Protein AF-A0A127SHG5-F1 (afdb_monomer)

Structure (mmCIF, N/CA/C/O backbone):
data_AF-A0A127SHG5-F1
#
_entry.id   AF-A0A127SHG5-F1
#
loop_
_atom_site.group_PDB
_atom_site.id
_atom_site.type_symbol
_atom_site.label_atom_id
_atom_site.label_alt_id
_atom_site.label_comp_id
_atom_site.label_asym_id
_atom_site.label_entity_id
_atom_site.label_seq_id
_atom_site.pdbx_PDB_ins_code
_atom_site.Cartn_x
_atom_site.Cartn_y
_atom_site.Cartn_z
_atom_site.occupancy
_atom_site.B_iso_or_equiv
_atom_site.auth_seq_id
_atom_site.auth_comp_id
_atom_site.auth_asym_id
_atom_site.auth_atom_id
_atom_site.pdbx_PDB_model_num
ATOM 1 N N . TYR A 1 1 ? 9.167 -2.593 1.699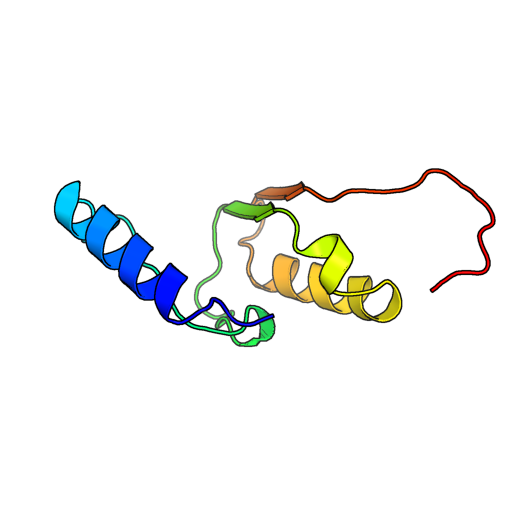 1.00 47.16 1 TYR A N 1
ATOM 2 C CA . TYR A 1 1 ? 9.513 -1.553 2.691 1.00 47.16 1 TYR A CA 1
ATOM 3 C C . TYR A 1 1 ? 8.573 -1.768 3.860 1.00 47.16 1 TYR A C 1
ATOM 5 O O . TYR A 1 1 ? 7.368 -1.786 3.642 1.00 47.16 1 TYR A O 1
ATOM 13 N N . ARG A 1 2 ? 9.101 -2.106 5.036 1.00 51.62 2 ARG A N 1
ATOM 14 C CA . ARG A 1 2 ? 8.294 -2.485 6.204 1.00 51.62 2 ARG A CA 1
ATOM 15 C C . ARG A 1 2 ? 7.806 -1.196 6.872 1.00 51.62 2 ARG A C 1
ATOM 17 O O . ARG A 1 2 ? 8.605 -0.272 7.011 1.00 51.62 2 ARG A O 1
ATOM 24 N N . LEU A 1 3 ? 6.530 -1.119 7.265 1.00 60.34 3 LEU A N 1
ATOM 25 C CA . LEU A 1 3 ? 6.106 -0.108 8.241 1.00 60.34 3 LEU A CA 1
ATOM 26 C C . LEU A 1 3 ? 7.046 -0.232 9.450 1.00 60.34 3 LEU A C 1
ATOM 28 O O . LEU A 1 3 ? 7.347 -1.346 9.873 1.00 60.34 3 LEU A O 1
ATOM 32 N N . SER A 1 4 ? 7.557 0.871 9.984 1.00 79.50 4 SER A N 1
ATOM 33 C CA . SER A 1 4 ? 8.298 0.799 11.247 1.00 79.50 4 SER A CA 1
ATOM 34 C C . SER A 1 4 ? 7.326 0.412 12.367 1.00 79.50 4 SER A C 1
ATOM 36 O O . SER A 1 4 ? 6.195 0.905 12.382 1.00 79.50 4 SER A O 1
ATOM 38 N N . ASP A 1 5 ? 7.753 -0.411 13.328 1.00 85.69 5 ASP A N 1
ATOM 39 C CA . ASP A 1 5 ? 6.950 -0.751 14.518 1.00 85.69 5 ASP A CA 1
ATOM 40 C C . ASP A 1 5 ? 6.429 0.515 15.227 1.00 85.69 5 ASP A C 1
ATOM 42 O O . ASP A 1 5 ? 5.293 0.558 15.701 1.00 85.69 5 ASP A O 1
ATOM 46 N N . ASN A 1 6 ? 7.210 1.601 15.181 1.00 90.50 6 ASN A N 1
ATOM 47 C CA . ASN A 1 6 ? 6.825 2.910 15.706 1.00 90.50 6 ASN A CA 1
ATOM 48 C C . ASN A 1 6 ? 5.634 3.527 14.955 1.00 90.50 6 ASN A C 1
ATOM 50 O O . ASN A 1 6 ? 4.759 4.130 15.574 1.00 90.50 6 ASN A O 1
ATOM 54 N N . GLN A 1 7 ? 5.574 3.380 13.627 1.00 87.69 7 GLN A N 1
ATOM 55 C CA . GLN A 1 7 ? 4.447 3.872 12.826 1.00 87.69 7 GLN A CA 1
ATOM 56 C C . GLN A 1 7 ? 3.186 3.060 13.106 1.00 87.69 7 GLN A C 1
ATOM 58 O O . GLN A 1 7 ? 2.110 3.637 13.242 1.00 87.69 7 GLN A O 1
ATOM 63 N N . HIS A 1 8 ? 3.322 1.738 13.231 1.00 91.94 8 HIS A N 1
ATOM 64 C CA . HIS A 1 8 ? 2.208 0.865 13.583 1.00 91.94 8 HIS A CA 1
ATOM 65 C C . HIS A 1 8 ? 1.608 1.258 14.938 1.00 91.94 8 HIS A C 1
ATOM 67 O O . HIS A 1 8 ? 0.423 1.582 15.010 1.00 91.94 8 HIS A O 1
ATOM 73 N N . ALA A 1 9 ? 2.442 1.341 15.980 1.00 93.31 9 ALA A N 1
ATOM 74 C CA . ALA A 1 9 ? 2.009 1.717 17.324 1.00 93.31 9 ALA A CA 1
ATOM 75 C C . ALA A 1 9 ? 1.360 3.112 17.364 1.00 93.31 9 ALA A C 1
ATOM 77 O O . ALA A 1 9 ? 0.345 3.313 18.035 1.00 93.31 9 ALA A O 1
ATOM 78 N N . HIS A 1 10 ? 1.912 4.075 16.618 1.00 94.69 10 HIS A N 1
ATOM 79 C CA . HIS A 1 10 ? 1.340 5.415 16.515 1.00 94.69 10 HIS A CA 1
ATOM 80 C C . HIS A 1 10 ? -0.058 5.399 15.876 1.00 94.69 10 HIS A C 1
ATOM 82 O O . HIS A 1 10 ? -0.991 5.998 16.413 1.00 94.69 10 HIS A O 1
ATOM 88 N N . VAL A 1 11 ? -0.230 4.683 14.760 1.00 94.81 11 VAL A N 1
ATOM 89 C CA . VAL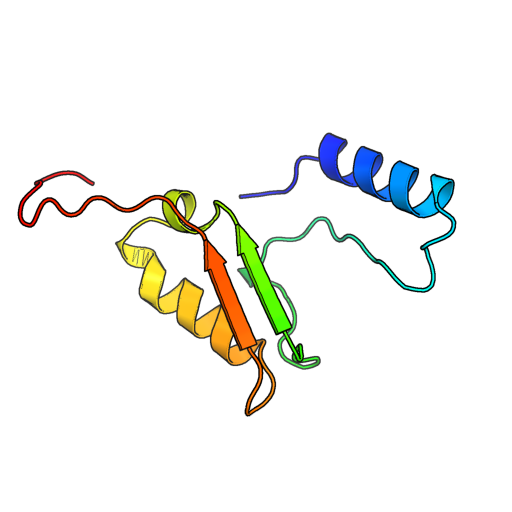 A 1 11 ? -1.520 4.584 14.062 1.00 94.81 11 VAL A CA 1
ATOM 90 C C . VAL A 1 11 ? -2.555 3.843 14.912 1.00 94.81 11 VAL A C 1
ATOM 92 O O . VAL A 1 11 ? -3.695 4.293 15.003 1.00 94.81 11 VAL A O 1
ATOM 95 N N . GLU A 1 12 ? -2.179 2.761 15.595 1.00 95.44 12 GLU A N 1
ATOM 96 C CA . GLU A 1 12 ? -3.074 2.054 16.522 1.00 95.44 12 GLU A CA 1
ATOM 97 C C . GLU A 1 12 ? -3.538 2.940 17.682 1.00 95.44 12 GLU A C 1
ATOM 99 O O . GLU A 1 12 ? -4.717 2.929 18.056 1.00 95.44 12 GLU A O 1
ATOM 104 N N . ALA A 1 13 ? -2.628 3.725 18.266 1.00 96.00 13 ALA A N 1
ATOM 105 C CA . ALA A 1 13 ? -2.981 4.690 19.299 1.00 96.00 13 ALA A CA 1
ATOM 106 C C . ALA A 1 13 ? -3.978 5.730 18.767 1.00 96.00 13 ALA A C 1
ATOM 108 O O . ALA A 1 13 ? -4.964 6.031 19.440 1.00 96.00 13 ALA A O 1
ATOM 109 N N . GLU A 1 14 ? -3.779 6.215 17.542 1.00 97.75 14 GLU A N 1
A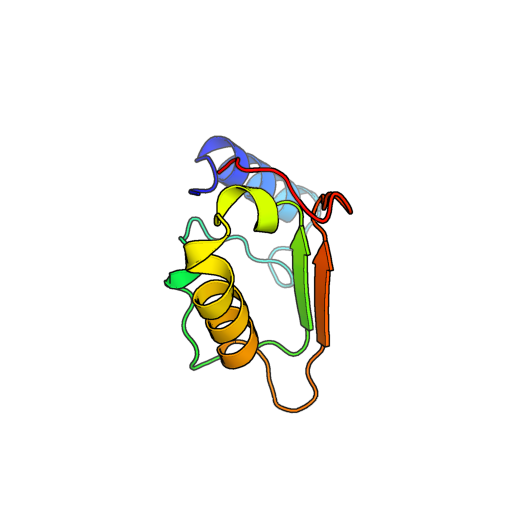TOM 110 C CA . GLU A 1 14 ? -4.645 7.218 16.931 1.00 97.75 14 GLU A CA 1
ATOM 111 C C . GLU A 1 14 ? -6.038 6.675 16.579 1.00 97.75 14 GLU A C 1
ATOM 113 O O . GLU A 1 14 ? -7.046 7.343 16.828 1.00 97.75 14 GLU A O 1
ATOM 118 N N . ILE A 1 15 ? -6.118 5.440 16.074 1.00 97.44 15 ILE A N 1
ATOM 119 C CA . ILE A 1 15 ? -7.388 4.744 15.822 1.00 97.44 15 ILE A CA 1
ATOM 120 C C . ILE A 1 15 ? -8.190 4.626 17.121 1.00 97.44 15 ILE A C 1
ATOM 122 O O . ILE A 1 15 ? -9.382 4.945 17.134 1.00 97.44 15 ILE A O 1
ATOM 126 N N . ARG A 1 16 ? -7.542 4.213 18.222 1.00 96.50 16 ARG A N 1
ATOM 127 C CA . ARG A 1 16 ? -8.187 4.115 19.542 1.00 96.50 16 ARG A CA 1
ATOM 128 C C . ARG A 1 16 ? -8.629 5.481 20.053 1.00 96.50 16 ARG A C 1
ATOM 130 O O . ARG A 1 16 ? -9.782 5.630 20.444 1.00 96.50 16 ARG A O 1
ATOM 137 N N . ARG A 1 17 ? -7.752 6.487 19.987 1.00 97.62 17 ARG A N 1
ATOM 138 C CA . ARG A 1 17 ? -8.030 7.855 20.452 1.00 97.62 17 ARG A CA 1
ATOM 139 C C . ARG A 1 17 ? -9.237 8.478 19.748 1.00 97.62 17 ARG A C 1
ATOM 141 O O . ARG A 1 17 ? -9.978 9.231 20.369 1.00 97.62 17 ARG A O 1
ATOM 148 N N . ARG A 1 18 ? -9.442 8.163 18.465 1.00 97.69 18 ARG A N 1
ATOM 149 C CA . ARG A 1 18 ? -10.577 8.651 17.663 1.00 97.69 18 ARG A CA 1
ATOM 150 C C . ARG A 1 18 ? -11.805 7.731 17.680 1.00 97.69 18 ARG A C 1
ATOM 152 O O . ARG A 1 18 ? -12.790 8.055 17.026 1.00 97.69 18 ARG A O 1
ATOM 159 N N . GLY A 1 19 ? -11.758 6.590 18.375 1.00 97.50 19 GLY A N 1
ATOM 160 C CA . GLY A 1 19 ? -12.871 5.634 18.431 1.00 97.50 19 GLY A CA 1
ATOM 161 C C . GLY A 1 19 ? -13.173 4.933 17.097 1.00 97.50 19 GLY A C 1
ATOM 162 O O . GLY A 1 19 ? -14.319 4.591 16.824 1.00 97.50 19 GLY A O 1
ATOM 163 N N . LEU A 1 20 ? -12.165 4.727 16.241 1.00 97.69 20 LEU A N 1
ATOM 164 C CA . LEU A 1 20 ? -12.336 4.231 14.865 1.00 97.69 20 LEU A CA 1
ATOM 165 C C . LEU A 1 20 ? -12.096 2.722 14.692 1.00 97.69 20 LEU A C 1
ATOM 167 O O . LEU A 1 20 ? -12.095 2.237 13.563 1.00 97.69 20 LEU A O 1
ATOM 171 N N . ALA A 1 21 ? -11.915 1.969 15.778 1.00 94.69 21 ALA A N 1
ATOM 172 C CA . ALA A 1 21 ? -11.505 0.560 15.729 1.00 94.69 21 ALA A CA 1
ATOM 173 C C . ALA A 1 21 ? -12.454 -0.357 14.926 1.00 94.69 21 ALA A C 1
ATOM 175 O O . ALA A 1 21 ? -12.004 -1.336 14.344 1.00 94.69 21 ALA A O 1
ATOM 176 N N . GLY A 1 22 ? -13.750 -0.031 14.837 1.00 94.81 22 GLY A N 1
ATOM 177 C CA . GLY A 1 22 ? -14.713 -0.784 14.016 1.00 94.81 22 GLY A CA 1
ATOM 178 C C . GLY A 1 22 ? -14.704 -0.435 12.521 1.00 94.81 22 GLY A C 1
ATOM 179 O O . GLY A 1 22 ? -15.447 -1.031 11.750 1.00 94.81 22 GLY A O 1
ATOM 180 N N . ARG A 1 23 ? -13.916 0.565 12.106 1.00 95.62 23 ARG A N 1
ATOM 181 C CA . ARG A 1 23 ? -13.903 1.110 10.736 1.00 95.62 23 ARG A CA 1
ATOM 182 C C . ARG A 1 23 ? -12.519 1.153 10.100 1.00 95.62 23 ARG A C 1
ATOM 184 O O . ARG A 1 23 ? -12.428 1.233 8.879 1.00 95.62 23 ARG A O 1
ATOM 191 N N . VAL A 1 24 ? -11.459 1.164 10.905 1.00 96.00 24 VAL A N 1
ATOM 192 C CA . VAL A 1 24 ? -10.076 1.318 10.448 1.00 96.00 24 VAL A CA 1
ATOM 193 C C . VAL A 1 24 ? -9.216 0.247 11.101 1.00 96.00 24 VAL A C 1
ATOM 195 O O . VAL A 1 24 ? -9.220 0.104 12.321 1.00 96.00 24 VAL A O 1
ATOM 198 N N . GLY A 1 25 ? -8.454 -0.468 10.278 1.00 93.31 25 GLY A N 1
ATOM 199 C CA . GLY A 1 25 ? -7.423 -1.399 10.715 1.00 93.31 25 GLY A CA 1
ATOM 200 C C . GLY A 1 25 ? -6.067 -0.999 10.148 1.00 93.31 25 GLY A C 1
ATOM 201 O O . GLY A 1 25 ? -5.981 -0.427 9.062 1.00 93.31 25 GLY A O 1
ATOM 202 N N . VAL A 1 26 ? -5.010 -1.324 10.880 1.00 93.50 26 VAL A N 1
ATOM 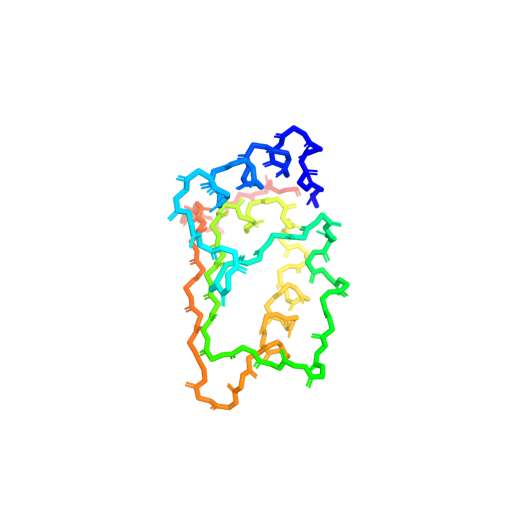203 C CA . VAL A 1 26 ? -3.621 -1.191 10.438 1.00 93.50 26 VAL A CA 1
ATOM 204 C C . VAL A 1 26 ? -2.952 -2.554 10.569 1.00 93.50 26 VAL A C 1
ATOM 206 O O . VAL A 1 26 ? -3.300 -3.334 11.452 1.00 93.50 26 VAL A O 1
ATOM 209 N N . ARG A 1 27 ? -2.056 -2.885 9.637 1.00 92.06 27 ARG A N 1
ATOM 210 C CA . ARG A 1 27 ? -1.326 -4.155 9.637 1.00 92.06 27 ARG A CA 1
ATOM 211 C C . ARG A 1 27 ? 0.147 -3.889 9.377 1.00 92.06 27 ARG A C 1
ATOM 213 O O . ARG A 1 27 ? 0.494 -3.203 8.417 1.00 92.06 27 ARG A O 1
ATOM 220 N N . LEU A 1 28 ? 1.007 -4.469 10.205 1.00 92.19 28 LEU A N 1
ATOM 221 C CA . LEU A 1 28 ? 2.440 -4.538 9.953 1.00 92.19 28 LEU A CA 1
ATOM 222 C C . LEU A 1 28 ? 2.725 -5.698 8.990 1.00 92.19 28 LEU A C 1
ATOM 224 O O . LEU A 1 28 ? 2.895 -6.840 9.408 1.00 92.19 28 LEU A O 1
ATOM 228 N N . MET A 1 29 ? 2.724 -5.413 7.690 1.00 90.31 29 MET A N 1
ATOM 229 C CA . MET A 1 29 ? 2.810 -6.426 6.636 1.00 90.31 29 MET A CA 1
ATOM 230 C C . MET A 1 29 ? 3.528 -5.862 5.408 1.00 90.31 29 MET A C 1
ATOM 232 O O . MET A 1 29 ? 3.488 -4.653 5.168 1.00 90.31 29 MET A O 1
ATOM 236 N N . ASP A 1 30 ? 4.174 -6.722 4.621 1.00 90.06 30 ASP A N 1
ATOM 237 C CA . ASP A 1 30 ? 4.592 -6.342 3.275 1.00 90.06 30 ASP A CA 1
ATOM 238 C C . ASP A 1 30 ? 3.379 -6.353 2.334 1.00 90.06 30 ASP A C 1
ATOM 240 O O . ASP A 1 30 ? 2.578 -7.283 2.343 1.00 90.06 30 ASP A O 1
ATOM 244 N N . TYR A 1 31 ? 3.236 -5.329 1.493 1.00 90.19 31 TYR A N 1
ATOM 245 C CA . TYR A 1 31 ? 2.095 -5.226 0.578 1.00 90.19 31 TYR A CA 1
ATOM 246 C C . TYR A 1 31 ? 1.982 -6.426 -0.384 1.00 90.19 31 TYR A C 1
ATOM 248 O O . TYR A 1 31 ? 0.895 -6.733 -0.873 1.00 90.19 31 TYR A O 1
ATOM 256 N N . ARG A 1 32 ? 3.103 -7.103 -0.664 1.00 90.81 32 ARG A N 1
ATOM 257 C CA . ARG A 1 32 ? 3.154 -8.288 -1.533 1.00 90.81 32 ARG A 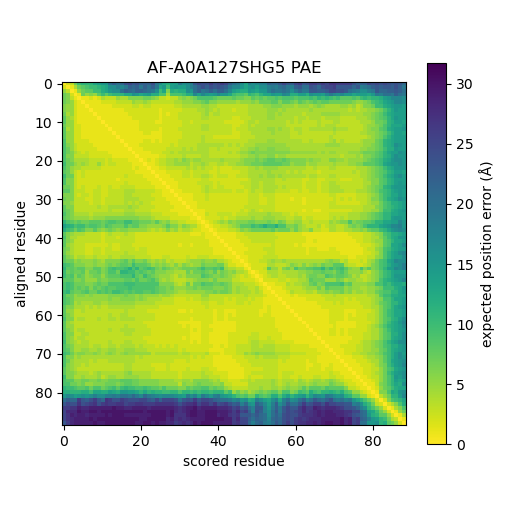CA 1
ATOM 258 C C . ARG A 1 32 ? 2.419 -9.481 -0.924 1.00 90.81 32 ARG A C 1
ATOM 260 O O . ARG A 1 32 ? 1.835 -10.266 -1.669 1.00 90.81 32 ARG A O 1
ATOM 267 N N . ASP A 1 33 ? 2.372 -9.541 0.402 1.00 93.19 33 ASP A N 1
ATOM 268 C CA . ASP A 1 33 ? 1.778 -10.637 1.168 1.00 93.19 33 ASP A CA 1
ATOM 269 C C . ASP A 1 33 ? 0.294 -10.401 1.483 1.00 93.19 33 ASP A C 1
ATOM 271 O O . ASP A 1 33 ? -0.343 -11.226 2.136 1.00 93.19 33 ASP A O 1
ATOM 275 N N . VAL A 1 34 ? -0.284 -9.283 1.024 1.00 93.69 34 VAL A N 1
ATOM 276 C CA . VAL A 1 34 ? -1.713 -9.008 1.213 1.00 93.69 34 VAL A CA 1
ATOM 277 C C . VAL A 1 34 ? -2.530 -10.089 0.491 1.00 93.69 34 VAL A C 1
ATOM 279 O O . VAL A 1 34 ? -2.333 -10.276 -0.716 1.00 93.69 34 VAL A O 1
ATOM 282 N N . PRO A 1 35 ? -3.436 -10.796 1.193 1.00 93.19 35 PRO A N 1
ATOM 283 C CA . PRO A 1 35 ? -4.280 -11.819 0.584 1.00 93.19 35 PRO A CA 1
ATOM 284 C C . PRO A 1 35 ? -5.177 -11.255 -0.523 1.00 93.19 35 PRO A C 1
ATOM 286 O O . PRO A 1 35 ? -5.744 -10.173 -0.384 1.00 93.19 35 PRO A O 1
ATOM 289 N N . GLU A 1 36 ? -5.300 -11.996 -1.622 1.00 92.81 36 GLU A N 1
ATOM 290 C CA . GLU A 1 36 ? -6.101 -11.619 -2.803 1.00 92.81 36 GLU A CA 1
ATOM 291 C C . GLU A 1 36 ? -7.548 -12.132 -2.734 1.00 92.81 36 GLU A C 1
ATOM 293 O O . GLU A 1 36 ? -8.386 -11.757 -3.547 1.00 92.81 36 GLU A O 1
ATOM 298 N N . ASP A 1 37 ? -7.864 -12.957 -1.734 1.00 91.19 37 ASP A N 1
ATOM 299 C CA . ASP A 1 37 ? -9.193 -13.527 -1.497 1.00 91.19 37 ASP A CA 1
ATOM 300 C C . ASP A 1 37 ? -10.231 -12.487 -1.031 1.00 91.19 37 ASP A C 1
ATOM 302 O O . ASP A 1 37 ? -11.435 -12.702 -1.171 1.00 91.19 37 ASP A O 1
ATOM 306 N N . HIS A 1 38 ? -9.775 -11.332 -0.538 1.00 86.50 38 HIS A N 1
ATOM 307 C CA . HIS A 1 38 ? -10.618 -10.215 -0.113 1.00 86.50 38 HIS A CA 1
ATOM 308 C C . HIS A 1 38 ? -10.255 -8.933 -0.877 1.00 86.50 38 HIS A C 1
ATOM 310 O O . HIS A 1 38 ? -9.592 -8.049 -0.325 1.00 86.50 38 HIS A O 1
ATOM 316 N N . PRO A 1 39 ? -10.684 -8.802 -2.145 1.00 92.50 39 PRO A N 1
ATOM 317 C CA . PRO A 1 39 ? -10.335 -7.653 -2.964 1.00 92.50 39 PRO A CA 1
ATOM 318 C C . PRO A 1 39 ? -11.036 -6.374 -2.483 1.00 92.50 39 PRO A C 1
ATOM 320 O O . PRO A 1 39 ? -12.195 -6.386 -2.048 1.00 92.50 39 PRO A O 1
ATOM 323 N N . PHE A 1 40 ? -10.325 -5.257 -2.610 1.00 97.19 40 PHE A N 1
ATOM 324 C CA . PHE A 1 40 ? -10.735 -3.917 -2.216 1.00 97.19 40 PHE A CA 1
ATOM 325 C C . PHE A 1 40 ? -11.544 -3.224 -3.318 1.00 97.19 40 PHE A C 1
ATOM 327 O O . PHE A 1 40 ? -11.282 -3.389 -4.510 1.00 97.19 40 PHE A O 1
ATOM 334 N N . ASP A 1 41 ? -12.490 -2.370 -2.923 1.00 97.81 41 ASP A N 1
ATOM 335 C CA . ASP A 1 41 ? -13.197 -1.498 -3.869 1.00 97.81 41 ASP A CA 1
ATOM 336 C C . ASP A 1 41 ? -12.300 -0.339 -4.349 1.00 97.81 41 ASP A C 1
ATOM 338 O O . ASP A 1 41 ? -12.437 0.151 -5.472 1.00 97.81 41 ASP A O 1
ATOM 342 N N . LYS A 1 42 ? -11.389 0.132 -3.482 1.00 97.88 42 LYS A N 1
ATOM 343 C CA . LYS A 1 42 ? -10.484 1.256 -3.754 1.00 97.88 42 LYS A CA 1
ATOM 344 C C . LYS A 1 42 ? -9.131 1.059 -3.080 1.00 97.88 42 LYS A C 1
ATOM 346 O O . LYS A 1 42 ? -9.080 0.679 -1.912 1.00 97.88 42 LYS A O 1
ATOM 351 N N . ILE A 1 43 ? -8.054 1.397 -3.783 1.00 97.38 43 ILE A N 1
ATOM 352 C CA . ILE A 1 43 ? -6.682 1.376 -3.261 1.00 97.38 43 ILE A CA 1
ATOM 353 C C . ILE A 1 43 ? -6.034 2.747 -3.460 1.00 97.38 43 ILE A C 1
ATOM 355 O O . ILE A 1 43 ? -6.099 3.334 -4.538 1.00 97.38 43 ILE A O 1
ATOM 359 N N . ALA A 1 44 ? -5.362 3.244 -2.425 1.00 96.62 44 ALA A N 1
ATOM 360 C CA . ALA A 1 44 ? -4.470 4.392 -2.520 1.00 96.62 44 ALA A CA 1
ATOM 361 C C . ALA A 1 44 ? -3.048 3.947 -2.171 1.00 96.62 44 ALA A C 1
ATOM 363 O O . ALA A 1 44 ? -2.828 3.345 -1.120 1.00 96.62 44 ALA A O 1
ATOM 364 N N . SER A 1 45 ? -2.084 4.252 -3.038 1.00 94.31 45 SER A N 1
ATOM 365 C CA . SER A 1 45 ? -0.662 4.049 -2.761 1.00 94.31 45 SER A CA 1
ATOM 366 C C . SER A 1 45 ? 0.075 5.371 -2.908 1.00 94.31 45 SER A C 1
ATOM 368 O O . SER A 1 45 ? -0.053 6.041 -3.929 1.00 94.31 45 SER A O 1
ATOM 370 N N . VAL A 1 46 ? 0.806 5.770 -1.867 1.00 91.44 46 VAL A N 1
ATOM 371 C CA . VAL A 1 46 ? 1.443 7.089 -1.776 1.00 91.44 46 VAL A CA 1
ATOM 372 C C . VAL A 1 46 ? 2.920 6.904 -1.447 1.00 91.44 46 VAL A C 1
ATOM 374 O O . VAL A 1 46 ? 3.247 6.320 -0.417 1.00 91.44 46 VAL A O 1
ATOM 377 N N . GLY A 1 47 ? 3.807 7.375 -2.328 1.00 86.38 47 GLY A N 1
ATOM 378 C CA . GLY A 1 47 ? 5.264 7.365 -2.120 1.00 86.38 47 GLY A CA 1
ATOM 379 C C . GLY A 1 47 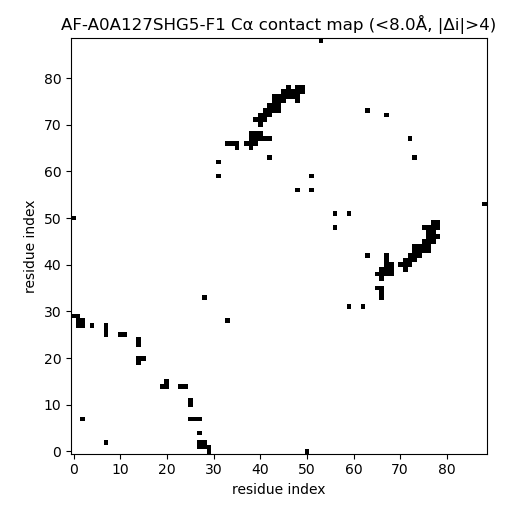? 5.919 5.976 -2.159 1.00 86.38 47 GLY A C 1
ATOM 380 O O . GLY A 1 47 ? 7.075 5.811 -1.768 1.00 86.38 47 GLY A O 1
ATOM 381 N N . MET A 1 48 ? 5.179 4.946 -2.581 1.00 84.19 48 MET A N 1
ATOM 382 C CA . MET A 1 48 ? 5.699 3.580 -2.708 1.00 84.19 48 MET A CA 1
ATOM 383 C C . MET A 1 48 ? 6.420 3.358 -4.040 1.00 84.19 48 MET A C 1
ATOM 385 O O . MET A 1 48 ? 7.365 2.574 -4.101 1.00 84.19 48 MET A O 1
ATOM 389 N N . PHE A 1 49 ? 5.980 4.046 -5.094 1.00 77.88 49 PHE A N 1
ATOM 390 C CA . PHE A 1 49 ? 6.427 3.862 -6.475 1.00 77.88 49 PHE A CA 1
ATOM 391 C C . PHE A 1 49 ? 7.950 4.018 -6.636 1.00 77.88 49 PHE A C 1
ATOM 393 O O . PHE A 1 49 ? 8.598 3.216 -7.308 1.00 77.88 49 PHE A O 1
ATOM 400 N N . GLU A 1 50 ? 8.534 4.998 -5.951 1.00 78.31 50 GLU A N 1
ATOM 401 C CA . GLU A 1 50 ? 9.961 5.326 -5.959 1.00 78.31 50 GLU A CA 1
ATOM 402 C C . GLU A 1 50 ? 10.810 4.215 -5.326 1.00 78.31 50 GLU A C 1
ATOM 404 O O . GLU A 1 50 ? 11.915 3.924 -5.779 1.00 78.31 50 GLU A O 1
ATOM 409 N N . HIS A 1 51 ? 10.262 3.551 -4.306 1.00 81.25 51 HIS A N 1
ATOM 410 C CA . HIS A 1 51 ? 10.951 2.537 -3.508 1.00 81.25 51 HIS A CA 1
ATOM 411 C C . HIS A 1 51 ? 10.818 1.120 -4.083 1.00 81.25 51 HIS A C 1
ATOM 413 O O . HIS A 1 51 ? 11.578 0.226 -3.712 1.00 81.25 51 HIS A O 1
ATOM 419 N N . VAL A 1 52 ? 9.854 0.894 -4.980 1.00 83.06 52 VAL A N 1
ATOM 420 C CA . VAL A 1 52 ? 9.675 -0.386 -5.686 1.00 83.06 52 VAL A CA 1
ATOM 421 C C . VAL A 1 52 ? 10.806 -0.616 -6.697 1.00 83.06 52 VAL A C 1
ATOM 423 O O . VAL A 1 52 ? 11.265 -1.749 -6.872 1.00 83.06 52 VAL A O 1
ATOM 426 N N . GLY A 1 53 ? 11.279 0.461 -7.330 1.00 81.06 53 GLY A N 1
ATOM 427 C CA . GLY A 1 53 ? 12.290 0.426 -8.382 1.00 81.06 53 GLY A CA 1
ATOM 428 C C . GLY A 1 53 ? 11.725 -0.007 -9.741 1.00 81.06 53 GLY A C 1
ATOM 429 O O . GLY A 1 53 ? 10.836 -0.853 -9.835 1.00 81.06 53 GLY A O 1
ATOM 430 N N . ARG A 1 54 ? 12.277 0.552 -10.829 1.00 80.69 54 ARG A N 1
ATOM 431 C CA . ARG A 1 54 ? 11.733 0.414 -12.201 1.00 80.69 54 ARG A CA 1
ATOM 432 C C . ARG A 1 54 ? 11.488 -1.034 -12.634 1.00 80.69 54 ARG A C 1
ATOM 434 O O . ARG A 1 54 ? 10.471 -1.312 -13.259 1.00 80.69 54 ARG A O 1
ATOM 441 N N . ARG A 1 55 ? 12.388 -1.960 -12.279 1.00 85.12 55 ARG A N 1
ATOM 442 C CA . ARG A 1 55 ? 12.290 -3.381 -12.668 1.00 85.12 55 ARG A CA 1
ATOM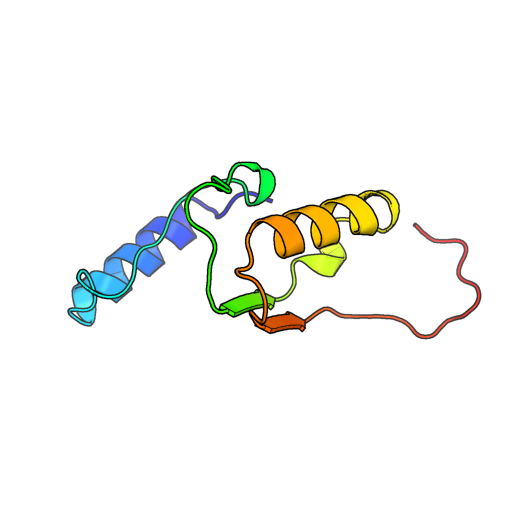 443 C C . ARG A 1 55 ? 11.087 -4.100 -12.051 1.00 85.12 55 ARG A C 1
ATOM 445 O O . ARG A 1 55 ? 10.572 -5.026 -12.663 1.00 85.12 55 ARG A O 1
ATOM 452 N N . ASN A 1 56 ? 10.630 -3.670 -10.876 1.00 87.69 56 ASN A N 1
ATOM 453 C CA . ASN A 1 56 ? 9.545 -4.328 -10.147 1.00 87.69 56 ASN A CA 1
ATOM 454 C C . ASN A 1 56 ? 8.182 -3.659 -10.370 1.00 87.69 56 ASN A C 1
ATOM 456 O O . ASN A 1 56 ? 7.176 -4.162 -9.873 1.00 87.69 56 ASN A O 1
ATOM 460 N N . LEU A 1 57 ? 8.125 -2.549 -11.119 1.00 88.69 57 LEU A N 1
ATOM 461 C CA . LEU A 1 57 ? 6.875 -1.835 -11.389 1.00 88.69 57 LEU A CA 1
ATOM 462 C C . LEU A 1 57 ? 5.791 -2.722 -12.022 1.00 88.69 57 LEU A C 1
ATOM 464 O O . LEU A 1 57 ? 4.656 -2.645 -11.549 1.00 88.69 57 LEU A O 1
ATOM 468 N N . PRO A 1 58 ? 6.087 -3.600 -13.007 1.00 93.00 58 PRO A N 1
ATOM 469 C CA . PRO A 1 58 ? 5.065 -4.494 -13.549 1.00 93.00 58 PRO A CA 1
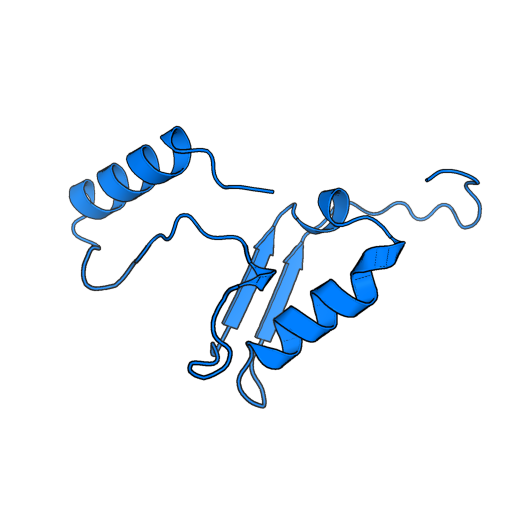ATOM 470 C C . PRO A 1 58 ? 4.445 -5.399 -12.478 1.00 93.00 58 PRO A C 1
ATOM 472 O O . PRO A 1 58 ? 3.225 -5.498 -12.391 1.00 93.00 58 PRO A O 1
ATOM 475 N N . ALA A 1 59 ? 5.269 -5.998 -11.611 1.00 93.88 59 ALA A N 1
ATOM 476 C CA . ALA A 1 59 ? 4.796 -6.859 -10.527 1.00 93.88 59 ALA A CA 1
ATOM 477 C C . ALA A 1 59 ? 4.001 -6.078 -9.467 1.00 93.88 59 ALA A C 1
ATOM 479 O O . ALA A 1 59 ? 2.988 -6.560 -8.967 1.00 93.88 59 ALA A O 1
ATOM 480 N N . TYR A 1 60 ? 4.425 -4.854 -9.156 1.00 93.75 60 TYR A N 1
ATOM 481 C CA . TYR A 1 60 ? 3.726 -3.965 -8.231 1.00 93.75 60 TYR A CA 1
ATOM 482 C C . TYR A 1 60 ? 2.316 -3.608 -8.723 1.00 93.75 60 TYR A C 1
ATOM 484 O O . TYR A 1 60 ? 1.348 -3.776 -7.980 1.00 93.75 60 TYR A O 1
ATOM 492 N N . PHE A 1 61 ? 2.174 -3.186 -9.984 1.00 94.62 61 PHE A N 1
ATOM 493 C CA . PHE A 1 61 ? 0.857 -2.887 -10.551 1.00 94.62 61 PHE A CA 1
ATOM 494 C C . PHE A 1 61 ? 0.004 -4.145 -10.743 1.00 94.62 61 PHE A C 1
ATOM 496 O O . PHE A 1 61 ? -1.201 -4.087 -10.504 1.00 94.62 61 PHE A O 1
ATOM 503 N N . ALA A 1 62 ? 0.609 -5.287 -11.090 1.00 95.44 62 ALA A N 1
ATOM 504 C CA . ALA A 1 62 ? -0.098 -6.565 -11.149 1.00 95.44 62 ALA A CA 1
ATOM 505 C C . ALA A 1 62 ? -0.673 -6.958 -9.779 1.00 95.44 62 ALA A C 1
ATOM 507 O O . ALA A 1 62 ? -1.839 -7.341 -9.696 1.00 95.44 62 ALA A O 1
ATOM 508 N N . LYS A 1 63 ? 0.100 -6.783 -8.696 1.00 95.81 63 LYS A N 1
ATOM 509 C CA . LYS A 1 63 ? -0.381 -7.039 -7.333 1.00 95.81 63 LYS A CA 1
ATOM 510 C C . LYS A 1 63 ? -1.545 -6.122 -6.963 1.00 95.81 63 LYS A C 1
ATOM 512 O O . LYS A 1 63 ? -2.547 -6.597 -6.445 1.00 95.81 63 LYS A O 1
ATOM 517 N N . ILE A 1 64 ? -1.443 -4.822 -7.248 1.00 95.31 64 ILE A N 1
ATOM 518 C CA . ILE A 1 64 ? -2.544 -3.875 -7.000 1.00 95.31 64 ILE A CA 1
ATOM 519 C C . ILE A 1 64 ? -3.799 -4.284 -7.770 1.00 95.31 64 ILE A C 1
ATOM 521 O O . ILE A 1 64 ? -4.887 -4.266 -7.205 1.00 95.31 64 ILE A O 1
ATOM 525 N N . HIS A 1 65 ? -3.652 -4.667 -9.038 1.00 95.44 65 HIS A N 1
ATOM 526 C CA . HIS A 1 65 ? -4.772 -5.099 -9.864 1.00 95.44 65 HIS A CA 1
ATOM 527 C C . HIS A 1 65 ? -5.450 -6.356 -9.301 1.00 95.44 65 HIS A C 1
ATOM 529 O O . HIS A 1 65 ? -6.672 -6.395 -9.224 1.00 95.44 65 HIS A O 1
ATOM 535 N N . ALA A 1 66 ? -4.679 -7.354 -8.857 1.00 95.94 66 ALA A N 1
ATOM 536 C CA . ALA A 1 66 ? -5.220 -8.567 -8.235 1.00 95.94 66 ALA A CA 1
ATOM 537 C C . ALA A 1 66 ? -5.960 -8.287 -6.913 1.00 95.94 66 ALA A C 1
ATOM 539 O O . ALA A 1 66 ? -6.914 -8.978 -6.570 1.00 95.94 66 ALA A O 1
ATOM 540 N N . LEU A 1 67 ? -5.550 -7.242 -6.190 1.00 96.94 67 LEU A N 1
ATOM 541 C CA . LEU A 1 67 ? -6.199 -6.793 -4.961 1.00 96.94 67 LEU A CA 1
ATOM 542 C C . LEU A 1 67 ? -7.448 -5.932 -5.202 1.00 96.94 67 LEU A C 1
ATOM 544 O O . LEU A 1 67 ? -8.110 -5.574 -4.231 1.00 96.94 67 LEU A O 1
ATOM 548 N N . LEU A 1 68 ? -7.780 -5.564 -6.443 1.00 97.31 68 LEU A N 1
ATOM 549 C CA . LEU A 1 68 ? -8.971 -4.773 -6.755 1.00 97.31 68 LEU A CA 1
ATOM 550 C C . LEU A 1 68 ? -10.129 -5.655 -7.205 1.00 97.31 68 LEU A C 1
ATOM 552 O O . LEU A 1 68 ? -9.973 -6.607 -7.967 1.00 97.31 68 LEU A O 1
ATOM 556 N N . ARG A 1 69 ? -11.338 -5.273 -6.797 1.00 97.19 69 ARG A N 1
ATOM 557 C CA . ARG A 1 69 ? -12.561 -5.812 -7.397 1.00 97.19 69 ARG A CA 1
ATOM 558 C C . ARG A 1 69 ? -12.691 -5.349 -8.851 1.00 97.19 69 ARG A C 1
ATOM 560 O O . ARG A 1 69 ? -12.211 -4.262 -9.182 1.00 97.19 69 ARG A O 1
ATOM 567 N N . PRO A 1 70 ? -13.400 -6.101 -9.714 1.00 95.31 70 PRO A N 1
ATOM 568 C CA . PRO A 1 70 ? -13.766 -5.614 -11.040 1.00 95.31 70 PRO A CA 1
ATOM 569 C C . PRO A 1 70 ? -14.451 -4.240 -10.954 1.00 95.31 70 PRO A C 1
ATOM 571 O O . PRO A 1 70 ? -15.418 -4.071 -10.215 1.00 95.31 70 PRO A O 1
ATOM 574 N N . GLY A 1 71 ? -13.926 -3.249 -11.682 1.00 95.62 71 GLY A N 1
ATOM 575 C CA . GLY A 1 71 ? -14.405 -1.859 -11.635 1.00 95.62 71 GLY A CA 1
ATOM 576 C C . GLY A 1 71 ? -13.904 -1.026 -10.444 1.00 95.62 71 GLY A C 1
ATOM 577 O O . GLY A 1 71 ? -14.300 0.131 -10.305 1.00 95.62 71 GLY A O 1
ATOM 578 N N . GLY A 1 72 ? -13.039 -1.584 -9.593 1.00 97.12 72 GLY A N 1
ATOM 579 C CA . GLY A 1 72 ? -12.394 -0.869 -8.495 1.00 97.12 72 GLY A CA 1
ATOM 580 C C . GLY A 1 72 ? -11.441 0.228 -8.975 1.00 97.12 72 GLY A C 1
ATOM 581 O O . GLY A 1 72 ? -10.982 0.235 -10.118 1.00 97.12 72 GLY A O 1
ATOM 582 N N . LEU A 1 73 ? -11.133 1.172 -8.084 1.00 97.62 73 LEU A N 1
ATOM 583 C CA . LEU A 1 73 ? -10.301 2.335 -8.407 1.00 97.62 73 LEU A CA 1
ATOM 584 C C . LEU A 1 73 ? -8.956 2.289 -7.685 1.00 97.62 73 LEU A C 1
ATOM 586 O O . LEU A 1 73 ? -8.888 1.992 -6.493 1.00 97.62 73 LEU A O 1
ATOM 590 N N . VAL A 1 74 ? -7.893 2.686 -8.384 1.00 97.00 74 VAL A N 1
ATOM 591 C CA . VAL A 1 74 ? -6.585 2.954 -7.778 1.00 97.00 74 VAL A CA 1
ATOM 592 C C . VAL A 1 74 ? -6.191 4.414 -7.952 1.00 97.00 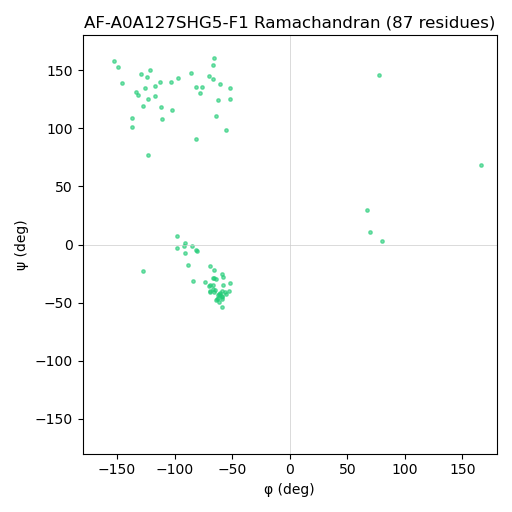74 VAL A C 1
ATOM 594 O O . VAL A 1 74 ? -6.300 4.977 -9.038 1.00 97.00 74 VAL A O 1
ATOM 597 N N . MET A 1 75 ? -5.665 5.004 -6.882 1.00 96.81 75 MET A N 1
ATOM 598 C CA . MET A 1 75 ? -4.869 6.226 -6.938 1.00 96.81 75 MET A CA 1
ATOM 599 C C . MET A 1 75 ? -3.422 5.883 -6.578 1.00 96.81 75 MET A C 1
ATOM 601 O O . MET A 1 75 ? -3.118 5.600 -5.418 1.00 96.81 75 MET A O 1
ATOM 605 N N . ASN A 1 76 ? -2.529 5.906 -7.568 1.00 93.62 76 ASN A N 1
ATOM 606 C CA . ASN A 1 76 ? -1.093 5.756 -7.350 1.00 93.62 76 ASN A CA 1
ATOM 607 C C . ASN A 1 76 ? -0.423 7.130 -7.423 1.00 93.62 76 ASN A C 1
ATOM 609 O O . ASN A 1 76 ? -0.427 7.764 -8.475 1.00 93.62 76 ASN A O 1
ATOM 613 N N . HIS A 1 77 ? 0.148 7.573 -6.311 1.00 91.88 77 HIS A N 1
ATOM 614 C CA . HIS A 1 77 ? 0.859 8.836 -6.204 1.00 91.88 77 HIS A CA 1
ATOM 615 C C . HIS A 1 77 ? 2.349 8.573 -5.985 1.00 91.88 77 HIS A C 1
ATOM 617 O O . HIS A 1 77 ? 2.744 8.013 -4.958 1.00 91.88 77 HIS A O 1
ATOM 623 N N . GLY A 1 78 ? 3.173 9.030 -6.924 1.00 87.56 78 GLY A N 1
ATOM 624 C CA . GLY A 1 78 ? 4.626 8.949 -6.844 1.00 87.56 78 GLY A CA 1
ATOM 625 C C . GLY A 1 78 ? 5.287 10.071 -7.633 1.00 87.56 78 GLY A C 1
ATOM 626 O O . GLY A 1 78 ? 4.687 10.655 -8.535 1.00 87.56 78 GLY A O 1
ATOM 627 N N . ILE A 1 79 ? 6.528 10.368 -7.278 1.00 85.25 79 ILE A N 1
ATOM 628 C CA . ILE A 1 79 ? 7.379 11.329 -7.969 1.00 85.25 79 ILE A CA 1
ATOM 629 C C . ILE A 1 79 ? 7.929 10.674 -9.242 1.00 85.25 79 ILE A C 1
ATOM 631 O O . ILE A 1 79 ? 8.482 9.573 -9.209 1.00 85.25 79 ILE A O 1
ATOM 635 N N . THR A 1 80 ? 7.802 11.361 -10.377 1.00 81.25 80 THR A N 1
ATOM 636 C CA . THR A 1 80 ? 8.306 10.903 -11.681 1.00 81.25 80 THR A CA 1
ATOM 637 C C . THR A 1 80 ? 9.150 11.982 -12.349 1.00 81.25 80 THR A C 1
ATOM 639 O O . THR A 1 80 ? 8.845 13.166 -12.225 1.00 81.25 80 THR A O 1
ATOM 642 N N . SER A 1 81 ? 10.173 11.580 -13.106 1.00 80.56 81 SER A N 1
ATOM 643 C CA . SER A 1 81 ? 10.930 12.476 -13.988 1.00 80.56 81 SER A CA 1
ATOM 644 C C . SER A 1 81 ? 10.505 12.270 -15.442 1.00 80.56 81 SER A C 1
ATOM 646 O O . SER A 1 81 ? 10.302 11.137 -15.872 1.00 80.56 81 SER A O 1
ATOM 648 N N . VAL A 1 82 ? 10.397 13.367 -16.193 1.00 73.69 82 VAL A N 1
ATOM 649 C CA . VAL A 1 82 ? 10.088 13.383 -17.635 1.00 73.69 82 VAL A CA 1
ATOM 650 C C . VAL A 1 82 ? 11.326 13.206 -18.523 1.00 73.69 82 VAL A C 1
ATOM 652 O O . VAL A 1 82 ? 11.199 13.198 -19.744 1.00 73.69 82 VAL A O 1
ATOM 655 N N . ALA A 1 83 ? 12.526 13.086 -17.945 1.00 68.62 83 ALA A N 1
ATOM 656 C CA . ALA A 1 83 ? 13.753 12.948 -18.723 1.00 68.62 83 ALA A CA 1
ATOM 657 C C . ALA A 1 83 ? 13.731 11.640 -19.535 1.00 68.62 83 ALA A C 1
ATOM 659 O O . ALA A 1 83 ? 13.793 10.545 -18.973 1.00 68.62 83 ALA A O 1
ATOM 660 N N . LEU A 1 84 ? 13.629 11.777 -20.863 1.00 61.75 84 LEU A N 1
ATOM 661 C CA . LEU A 1 84 ? 13.532 10.656 -21.804 1.00 61.75 84 LEU A CA 1
ATOM 662 C C . LEU A 1 84 ? 14.806 9.808 -21.850 1.00 61.75 84 LEU A C 1
ATOM 664 O O . LEU A 1 84 ? 14.717 8.623 -22.137 1.00 61.75 84 LEU A O 1
ATOM 668 N N . ASP A 1 85 ? 15.947 10.363 -21.448 1.00 65.25 85 ASP A N 1
ATOM 669 C CA . ASP A 1 85 ? 17.186 9.620 -21.283 1.00 65.25 85 ASP A CA 1
ATOM 670 C C . ASP A 1 85 ? 17.883 10.041 -19.995 1.00 65.25 85 ASP A C 1
ATOM 672 O O . ASP A 1 85 ? 18.438 11.128 -19.844 1.00 65.25 85 ASP A O 1
ATOM 676 N N . SER A 1 86 ? 17.866 9.143 -19.026 1.00 45.53 86 SER A N 1
ATOM 677 C CA . SER A 1 86 ? 18.792 9.168 -17.906 1.00 45.53 86 SER A CA 1
ATOM 678 C C . SER A 1 86 ? 19.217 7.727 -17.716 1.00 45.53 86 SER A C 1
ATOM 680 O O . SER A 1 86 ? 18.463 6.910 -17.185 1.00 45.53 86 SER A O 1
ATOM 682 N N . LYS A 1 87 ? 20.415 7.390 -18.205 1.00 48.84 87 LYS A N 1
ATOM 683 C CA . LYS A 1 87 ? 21.149 6.230 -17.694 1.00 48.84 87 LYS A CA 1
ATOM 684 C C . LYS A 1 87 ? 21.268 6.432 -16.182 1.00 48.84 87 LYS A C 1
ATOM 686 O O . LYS A 1 87 ? 22.080 7.237 -15.742 1.00 48.84 87 LYS A O 1
ATOM 691 N N . GLY A 1 88 ? 20.396 5.791 -15.410 1.00 45.31 88 GLY A N 1
ATOM 692 C CA . GLY A 1 88 ? 20.307 6.046 -13.975 1.00 45.31 88 GLY A CA 1
ATOM 693 C C . GLY A 1 88 ? 19.051 5.478 -13.324 1.00 45.31 88 GLY A C 1
ATOM 694 O O . GLY A 1 88 ? 18.166 6.225 -12.917 1.00 45.31 88 GLY A O 1
ATOM 695 N N . LEU A 1 89 ? 18.977 4.149 -13.258 1.00 44.38 89 LEU A N 1
ATOM 696 C CA . LEU A 1 89 ? 18.914 3.425 -11.984 1.00 44.38 89 LEU A CA 1
ATOM 697 C C . LEU A 1 89 ? 19.963 2.316 -12.050 1.00 44.38 89 LEU A C 1
ATOM 699 O O . LEU A 1 89 ? 20.028 1.666 -13.121 1.00 44.38 89 LEU A O 1
#

Sequence (89 aa):
YRLSDNQHAHVEAEIRRRGLAGRVGVRLMDYRDVPEDHPFDKIASVGMFEHVGRRNLPAYFAKIHALLRPGGLVMNHGITSVALDSKGL

Solvent-accessible surface area (backbone atoms only — not comparable to full-atom values): 5783 Å² total; per-residue (Å²): 124,73,69,50,71,68,55,51,55,52,50,55,50,50,34,57,77,69,70,34,66,93,80,54,86,85,77,90,56,52,81,87,72,57,69,55,92,68,48,34,64,64,48,79,45,72,66,50,62,69,76,59,38,83,90,41,45,66,60,52,53,50,51,54,54,57,33,35,36,93,90,39,48,76,49,80,42,58,86,81,81,86,69,90,79,63,98,76,133

Foldseek 3Di:
DWDPPVNQVVVVVVCVVVVNVVPDDDDRDDLLPPDLVAADLEEEAEAVCVVCDPVCVVVVVVSNVSNHDVNGYYDYYHDDDPPPDDPDD

Mean predicted aligned error: 6.43 Å

Nearest PDB structures (foldseek):
  9fcu-assembly4_D  TM=7.565E-01  e=5.000E-03  Kitasatospora cystarginea
  9fd3-assembly1_A  TM=7.563E-01  e=8.559E-03  Kitasatospora cystarginea
  9fcx-assembly2_B  TM=7.536E-01  e=1.047E-02  Kitasatospora cystarginea
  9fcs-assembly2_B  TM=7.581E-01  e=1.370E-02  Kitasatospora cystarginea
  3ou7-assembly1_A  TM=7.346E-01  e=5.614E-02  Streptomyces luridus

pLDDT: mean 87.55, std 13.49, range [44.38, 97.88]

Radius of gyration: 15.73 Å; Cα contacts (8 Å, |Δi|>4): 77; chains: 1; bounding box: 36×27×42 Å

Secondary structure (DSSP, 8-state):
-PPPHHHHHHHHHHHHHTT-TTT-------GGGS-SSS-EEEEEEES-HHHH-GGGHHHHHHHHHHTEEEEEEEEEE------S-----